Protein AF-A0A8C8UNW7-F1 (afdb_monomer_lite)

Organism: Peromyscus maniculatus bairdii (NCBI:txid230844)

Secondary structure (DSSP, 8-state):
-----SEEEE---HHHHHHHHHHHHTT--EEEE-SSSSTTGGGPEE-SHHHHHHHTT-SSPPPGGG--GGG-EEEEEETTEEEEE-S-GGG-TTTGGGSTT--S---------

Sequence (113 aa):
MNEEYYVIVLGTGLTECIRSGIMSVNGKKVLHMDQNPYYGGESASITPLEDLYKRFKLPGQPPASMGRGRDWNFLVLTPYIPFCFLPSLPRIKGLLPGIKGVSHHAWLFPMWP

Foldseek 3Di:
DPPDFPEEQEAQAPVSVVVQVVCVVVVGGYHYDYPDPFHRVQFGWDDQPQVVCVVQVFPDGDDCLQPGSRQWTWTRPDLQATAIAHPDPDRCPPPPVGRPRHDPPNDYDHPPD

Radius of gyration: 17.53 Å; chains: 1; bounding box: 38×39×46 Å

InterPro domains:
  IPR018203 GDP dissociation inhibitor [PF00996] (1-75)
  IPR018203 GDP dissociation inhibitor [PR00891] (6-24)
  IPR018203 GDP dissociation inhibitor [PR00891] (24-41)
  IPR018203 GDP dissociation inhibitor [PTHR11787] (2-83)
  IPR036188 FAD/NAD(P)-binding domain superfamily [G3DSA:3.50.50.60] (1-58)
  IPR036188 FAD/NAD(P)-binding domain superfamily [SSF51905] (1-90)

pLDDT: mean 70.39, std 19.21, range [24.55, 94.0]

Structure (mmCIF, N/CA/C/O backbone):
data_AF-A0A8C8UNW7-F1
#
_entry.id   AF-A0A8C8UNW7-F1
#
loop_
_atom_site.group_PDB
_atom_site.id
_atom_site.type_symbol
_atom_site.label_atom_id
_atom_site.label_alt_id
_atom_site.label_comp_id
_atom_site.label_asym_id
_atom_site.label_entity_id
_atom_site.label_seq_id
_atom_site.pdbx_PDB_ins_code
_atom_site.Cartn_x
_atom_site.Cartn_y
_atom_site.Cartn_z
_atom_site.occupancy
_atom_site.B_iso_or_equiv
_atom_site.auth_seq_id
_atom_site.auth_comp_id
_atom_site.auth_asym_id
_atom_site.auth_atom_id
_atom_site.pdbx_PDB_model_num
ATOM 1 N N . MET A 1 1 ? -7.831 20.245 12.003 1.00 58.25 1 MET A N 1
ATOM 2 C CA . MET A 1 1 ? -8.095 18.797 12.166 1.00 58.25 1 MET A CA 1
ATOM 3 C C . MET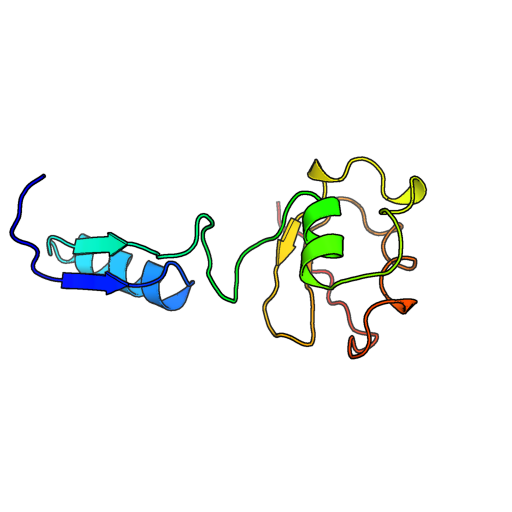 A 1 1 ? -8.650 18.601 13.559 1.00 58.25 1 MET A C 1
ATOM 5 O O . MET A 1 1 ? -8.156 19.258 14.459 1.00 58.25 1 MET A O 1
ATOM 9 N N . ASN A 1 2 ? -9.667 17.759 13.746 1.00 65.31 2 ASN A N 1
ATOM 10 C CA . ASN A 1 2 ? -10.081 17.408 15.104 1.00 65.31 2 ASN A CA 1
ATOM 11 C C . ASN A 1 2 ? -8.977 16.550 15.743 1.00 65.31 2 ASN A C 1
AT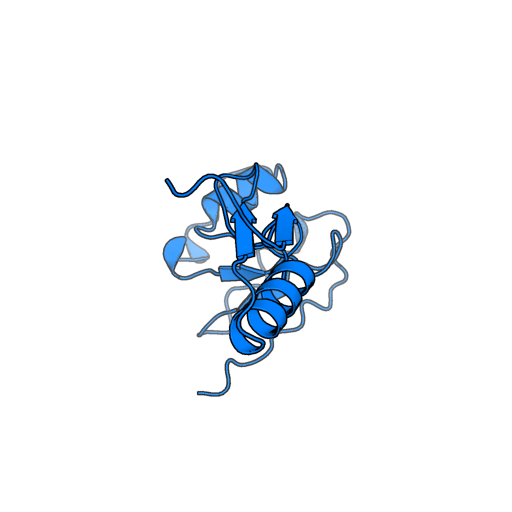OM 13 O O . ASN A 1 2 ? -8.507 15.624 15.090 1.00 65.31 2 ASN A O 1
ATOM 17 N N . GLU A 1 3 ? -8.573 16.859 16.972 1.00 75.62 3 GLU A N 1
ATOM 18 C CA . GLU A 1 3 ? -7.380 16.269 17.606 1.00 75.62 3 GLU A CA 1
ATOM 19 C C . GLU A 1 3 ? -7.664 14.943 18.330 1.00 75.62 3 GLU A C 1
ATOM 21 O O . GLU A 1 3 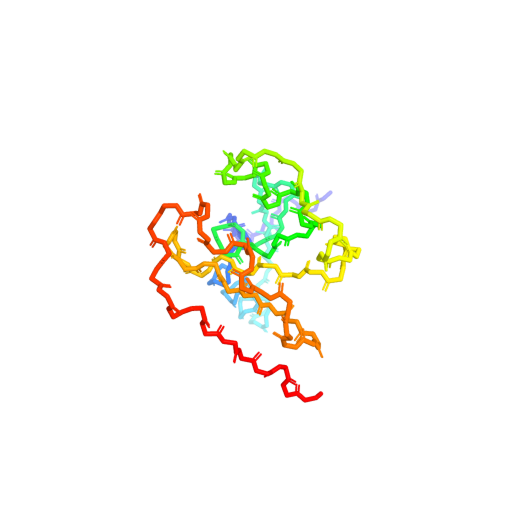? -6.757 14.148 18.551 1.00 75.62 3 GLU A O 1
ATOM 26 N N . GLU A 1 4 ? -8.932 14.646 18.619 1.00 82.50 4 GLU A N 1
ATOM 27 C CA . GLU A 1 4 ? -9.330 13.405 19.287 1.00 82.50 4 GLU A CA 1
ATOM 28 C C . GLU A 1 4 ? -9.855 12.356 18.301 1.00 82.50 4 GLU A C 1
ATOM 30 O O . GLU A 1 4 ? -10.834 12.588 17.576 1.00 82.50 4 GLU A O 1
ATOM 35 N N . TYR A 1 5 ? -9.234 11.178 18.321 1.00 85.38 5 TYR A N 1
ATOM 36 C CA . TYR A 1 5 ? -9.652 9.980 17.596 1.00 85.38 5 TYR A CA 1
ATOM 37 C C . TYR A 1 5 ? -9.739 8.806 18.566 1.00 85.38 5 TYR A C 1
ATOM 39 O O . TYR A 1 5 ? -8.936 8.691 19.487 1.00 85.38 5 TYR A O 1
ATOM 47 N N . TYR A 1 6 ? -10.698 7.910 18.340 1.00 87.19 6 TYR A N 1
ATOM 48 C CA . TYR A 1 6 ? -10.845 6.706 19.161 1.00 87.19 6 TYR A CA 1
ATOM 49 C C . TYR A 1 6 ? -9.891 5.594 18.728 1.00 87.19 6 TYR A C 1
ATOM 51 O O . TYR A 1 6 ? -9.553 4.727 19.528 1.00 87.19 6 TYR A O 1
ATOM 59 N N . VAL A 1 7 ? -9.490 5.596 17.457 1.00 89.88 7 VAL A N 1
ATOM 60 C CA . VAL A 1 7 ? -8.573 4.611 16.885 1.00 89.88 7 VAL A CA 1
ATOM 61 C C . VAL A 1 7 ? -7.637 5.320 15.920 1.00 89.88 7 VAL A C 1
ATOM 63 O O . VAL A 1 7 ? -8.086 6.109 15.090 1.00 89.88 7 VAL A O 1
ATOM 66 N N . ILE A 1 8 ? -6.350 4.996 16.004 1.00 91.62 8 ILE A N 1
ATOM 67 C CA . ILE A 1 8 ? -5.342 5.400 15.027 1.00 91.62 8 ILE A CA 1
ATOM 68 C C . ILE A 1 8 ? -4.836 4.130 14.342 1.00 91.62 8 ILE A C 1
ATOM 70 O O . ILE A 1 8 ? -4.371 3.205 15.005 1.00 91.62 8 ILE A O 1
ATOM 74 N N . VAL A 1 9 ? -4.963 4.078 13.020 1.00 91.31 9 VAL A N 1
ATOM 75 C CA . VAL A 1 9 ? -4.485 2.987 12.171 1.00 91.31 9 VAL A CA 1
ATOM 76 C C . VAL A 1 9 ? -3.278 3.494 11.394 1.00 91.31 9 VAL A C 1
ATOM 78 O O . VAL A 1 9 ? -3.371 4.494 10.680 1.00 91.31 9 VAL A O 1
ATOM 81 N N . LEU A 1 10 ? -2.153 2.798 11.546 1.00 90.31 10 LEU A N 1
ATOM 82 C CA . LEU A 1 10 ? -0.897 3.097 10.868 1.00 90.31 10 LEU A CA 1
ATOM 83 C C . LEU A 1 10 ? -0.647 2.047 9.786 1.00 90.31 10 LEU A C 1
ATOM 85 O O . LEU A 1 10 ? -0.574 0.858 10.087 1.00 90.31 10 LEU A O 1
ATOM 89 N N . GLY A 1 11 ? -0.504 2.499 8.546 1.00 87.75 11 GLY A N 1
ATOM 90 C CA . GLY A 1 11 ? -0.336 1.653 7.371 1.00 87.75 11 GLY A CA 1
ATOM 91 C C . GLY A 1 11 ? -1.645 1.426 6.621 1.00 87.75 11 GLY A C 1
ATOM 92 O O . GLY A 1 11 ? -2.717 1.292 7.205 1.00 87.75 11 GLY A O 1
ATOM 93 N N . THR A 1 12 ? -1.562 1.379 5.298 1.00 87.44 12 THR A N 1
ATOM 94 C CA . THR A 1 12 ? -2.693 1.198 4.374 1.00 87.44 12 THR A CA 1
ATOM 95 C C . THR A 1 12 ? -2.694 -0.179 3.720 1.00 87.44 12 THR A C 1
ATOM 97 O O . THR A 1 12 ? -3.188 -0.342 2.604 1.00 87.44 12 THR A O 1
ATOM 100 N N . GLY A 1 13 ? -2.142 -1.184 4.401 1.00 85.81 13 GLY A N 1
ATOM 101 C CA . GLY A 1 13 ? -2.262 -2.570 3.972 1.00 85.81 13 GLY A CA 1
ATOM 102 C C . GLY A 1 13 ? -3.720 -3.038 3.963 1.00 85.81 13 GLY A C 1
ATOM 103 O O . GLY A 1 13 ? -4.624 -2.394 4.507 1.00 85.81 13 GLY A O 1
ATOM 104 N N . LEU A 1 14 ? -3.962 -4.175 3.309 1.00 84.56 14 LEU A N 1
ATOM 105 C CA . LEU A 1 14 ? -5.312 -4.716 3.144 1.00 84.56 14 LEU A CA 1
ATOM 106 C C . LEU A 1 14 ? -5.983 -4.974 4.505 1.00 84.56 14 LEU A C 1
ATOM 108 O O . LEU A 1 14 ? -7.139 -4.609 4.713 1.00 84.56 14 LEU A O 1
ATOM 112 N N . THR A 1 15 ? -5.243 -5.546 5.455 1.00 86.31 15 THR A N 1
ATOM 113 C CA . THR A 1 15 ? -5.738 -5.861 6.803 1.00 86.31 15 THR A CA 1
ATOM 114 C C . THR A 1 15 ? -6.074 -4.601 7.597 1.00 86.31 15 THR A C 1
ATOM 116 O O . THR A 1 15 ? -7.128 -4.528 8.235 1.00 86.31 15 THR A O 1
ATOM 119 N N . GLU A 1 16 ? -5.197 -3.599 7.558 1.00 89.25 16 GLU A N 1
ATOM 120 C CA . GLU A 1 16 ? -5.371 -2.312 8.229 1.00 89.25 16 GLU A CA 1
ATOM 121 C C . GLU A 1 16 ? -6.581 -1.570 7.666 1.00 89.25 16 GLU A C 1
ATOM 123 O O . GLU A 1 16 ? -7.398 -1.050 8.426 1.00 89.25 16 GLU A O 1
ATOM 128 N N . CYS A 1 17 ? -6.739 -1.582 6.341 1.00 88.81 17 CYS A N 1
ATOM 129 C CA . CYS A 1 17 ? -7.868 -0.962 5.660 1.00 88.81 17 CYS A CA 1
ATOM 130 C C . CYS A 1 17 ? -9.198 -1.631 6.029 1.00 88.81 17 CYS A C 1
ATOM 132 O O . CYS A 1 17 ? -10.156 -0.937 6.373 1.00 88.81 17 CYS A O 1
ATOM 134 N N . ILE A 1 18 ? -9.247 -2.967 6.074 1.00 90.06 18 ILE A N 1
ATOM 135 C CA . ILE A 1 18 ? -10.449 -3.701 6.499 1.00 90.06 18 ILE A CA 1
ATOM 136 C C . ILE A 1 18 ? -10.792 -3.390 7.964 1.00 90.06 18 ILE A C 1
ATOM 138 O O . ILE A 1 18 ? -11.948 -3.107 8.282 1.00 90.06 18 ILE A O 1
ATOM 142 N N . ARG A 1 19 ? -9.801 -3.389 8.865 1.00 90.56 19 ARG A N 1
ATOM 143 C CA . ARG A 1 19 ? -10.016 -3.045 10.284 1.00 90.56 19 ARG A CA 1
ATOM 144 C C . ARG A 1 19 ? -10.501 -1.606 10.458 1.00 90.56 19 ARG A C 1
ATOM 146 O O . ARG A 1 19 ? -11.449 -1.379 11.208 1.00 90.56 19 ARG A O 1
ATOM 153 N N . SER A 1 20 ? -9.886 -0.665 9.742 1.00 92.50 20 SER A N 1
ATOM 154 C CA . SER A 1 20 ? -10.280 0.748 9.706 1.00 92.50 20 SER A CA 1
ATOM 155 C C . SER A 1 20 ? -11.738 0.903 9.255 1.00 92.50 20 SER A C 1
ATOM 157 O O . SER A 1 20 ? -12.531 1.565 9.930 1.00 92.50 20 SER A O 1
ATOM 159 N N . GLY A 1 21 ? -12.132 0.191 8.192 1.00 91.94 21 GLY A N 1
ATOM 160 C CA . GLY A 1 21 ? -13.503 0.168 7.683 1.00 91.94 21 GLY A CA 1
ATOM 161 C C . GLY A 1 21 ? -14.517 -0.358 8.702 1.00 91.94 21 GLY A C 1
ATOM 162 O O . GLY A 1 21 ? -15.513 0.309 8.970 1.00 91.94 21 GLY A O 1
ATOM 163 N N . ILE A 1 22 ? -14.248 -1.505 9.337 1.00 94.00 22 ILE A N 1
ATOM 164 C CA . ILE A 1 22 ? -15.149 -2.088 10.351 1.00 94.00 22 ILE A CA 1
ATOM 165 C C . ILE A 1 22 ? -15.322 -1.142 11.548 1.00 94.00 22 ILE A C 1
ATOM 167 O O . ILE A 1 22 ? -16.431 -0.953 12.049 1.00 94.00 22 ILE A O 1
ATOM 171 N N . MET A 1 23 ? -14.241 -0.512 12.010 1.00 91.69 23 MET A N 1
ATOM 172 C CA . MET A 1 23 ? -14.302 0.431 13.130 1.00 91.69 23 MET A CA 1
ATOM 173 C C . MET A 1 23 ? -15.071 1.707 12.768 1.00 91.69 23 MET A C 1
ATOM 175 O O . MET A 1 23 ? -15.818 2.219 13.605 1.00 91.69 23 MET A O 1
ATOM 179 N N . SER A 1 24 ? -14.950 2.174 11.523 1.00 91.38 24 SER A N 1
ATOM 180 C CA . SER A 1 24 ? -15.735 3.297 11.007 1.00 91.38 24 SER A CA 1
ATOM 181 C C . SER A 1 24 ? -17.229 2.963 10.923 1.00 91.38 24 SER A C 1
ATOM 183 O O . SER A 1 24 ? -18.049 3.759 11.378 1.00 91.38 24 SER A O 1
ATOM 185 N N . VAL A 1 25 ? -17.586 1.761 10.448 1.00 93.06 25 VAL A N 1
ATOM 186 C CA . VAL A 1 25 ? -18.980 1.271 10.421 1.00 93.06 25 VAL A CA 1
ATOM 187 C C . VAL A 1 25 ? -19.570 1.179 11.832 1.00 93.06 25 VAL A C 1
ATOM 189 O O . VAL A 1 25 ? -20.731 1.520 12.039 1.00 93.06 25 VAL A O 1
ATOM 192 N N . ASN A 1 26 ? -18.759 0.820 12.828 1.00 92.69 26 ASN A N 1
ATOM 193 C CA . ASN A 1 26 ? -19.162 0.794 14.238 1.00 92.69 26 ASN A CA 1
ATOM 194 C C . ASN A 1 26 ? -19.239 2.191 14.896 1.00 92.69 26 ASN A C 1
ATOM 196 O O . ASN A 1 26 ? -19.318 2.292 16.122 1.00 92.69 26 ASN A O 1
ATOM 200 N N . GLY A 1 27 ? -19.175 3.276 14.115 1.00 90.38 27 GLY A N 1
ATOM 201 C CA . GLY A 1 27 ? -19.312 4.652 14.599 1.00 90.38 27 GLY A CA 1
ATOM 202 C C . GLY A 1 27 ? -18.089 5.186 15.348 1.00 90.38 27 GLY A C 1
ATOM 203 O O . GLY A 1 27 ? -18.181 6.210 16.027 1.00 90.38 27 GLY A O 1
ATOM 204 N N . LYS A 1 28 ? -16.932 4.514 15.261 1.00 90.44 28 LYS A N 1
ATOM 205 C CA . LYS A 1 28 ? -15.685 5.027 15.839 1.00 90.44 28 LYS A CA 1
ATOM 206 C C . LYS A 1 28 ? -15.059 6.040 14.892 1.00 90.44 28 LYS A C 1
ATOM 208 O O . LYS A 1 28 ? -14.996 5.847 13.681 1.00 90.44 28 LYS A O 1
ATOM 213 N N . LYS A 1 29 ? -14.530 7.114 15.469 1.00 90.69 29 LYS A N 1
ATOM 214 C CA . LYS A 1 29 ? -13.732 8.097 14.740 1.00 90.69 29 LYS A CA 1
ATOM 215 C C . LYS A 1 29 ? -12.311 7.561 14.577 1.00 90.69 29 LYS A C 1
ATOM 217 O O . LYS A 1 29 ? -11.565 7.501 15.557 1.00 90.69 29 LYS A O 1
ATOM 222 N N . VAL A 1 30 ? -11.979 7.142 13.359 1.00 91.25 30 VAL A N 1
ATOM 223 C CA . VAL A 1 30 ? -10.704 6.503 13.011 1.00 91.25 30 VAL A CA 1
ATOM 224 C C . VAL A 1 30 ? -9.810 7.493 12.267 1.00 91.25 30 VAL A C 1
ATOM 226 O O . VAL A 1 30 ? -10.256 8.138 11.321 1.00 91.25 30 VAL A O 1
ATOM 229 N N . LEU A 1 31 ? -8.551 7.603 12.686 1.00 91.31 31 LEU A N 1
ATOM 230 C CA . LEU A 1 31 ? -7.490 8.265 11.930 1.00 91.31 31 LEU A CA 1
ATOM 231 C C . LEU A 1 31 ? -6.674 7.195 11.215 1.00 91.31 31 LEU A C 1
ATOM 233 O O . LEU A 1 31 ? -6.019 6.389 11.868 1.00 91.31 31 LEU A O 1
ATOM 237 N N . HIS A 1 32 ? -6.713 7.177 9.887 1.00 91.31 32 HIS A N 1
ATOM 238 C CA . HIS A 1 32 ? -5.963 6.218 9.081 1.00 91.31 32 HIS A CA 1
ATOM 239 C C . HIS A 1 32 ? -4.840 6.948 8.346 1.00 91.31 32 HIS A C 1
ATOM 241 O O . HIS A 1 32 ? -5.107 7.823 7.525 1.00 91.31 32 HIS A O 1
ATOM 247 N N . MET A 1 33 ? -3.590 6.629 8.680 1.00 90.12 33 MET A N 1
ATOM 248 C CA . MET A 1 33 ? -2.399 7.281 8.130 1.00 90.12 33 MET A CA 1
ATOM 249 C C . MET A 1 33 ? -1.375 6.248 7.674 1.00 90.12 33 MET A C 1
ATOM 251 O O . MET A 1 33 ? -1.298 5.155 8.224 1.00 90.12 33 MET A O 1
ATOM 255 N N . ASP A 1 34 ? -0.553 6.611 6.696 1.00 90.25 34 ASP A N 1
ATOM 256 C CA . ASP A 1 34 ? 0.584 5.817 6.233 1.00 90.25 34 ASP A CA 1
ATOM 257 C C . ASP A 1 34 ? 1.818 6.716 6.135 1.00 90.25 34 ASP A C 1
ATOM 259 O O . ASP A 1 34 ? 1.702 7.916 5.884 1.00 90.25 34 ASP A O 1
ATOM 263 N N . GLN A 1 35 ? 2.997 6.134 6.336 1.00 88.75 35 GLN A N 1
ATOM 264 C CA . GLN A 1 35 ? 4.266 6.807 6.068 1.00 88.75 35 GLN A CA 1
ATOM 265 C C . GLN A 1 35 ? 4.590 6.789 4.567 1.00 88.75 35 GLN A C 1
ATOM 267 O O . GLN A 1 35 ? 5.312 7.652 4.067 1.00 88.75 35 GLN A O 1
ATOM 272 N N . ASN A 1 36 ? 4.085 5.788 3.845 1.00 83.88 36 ASN A N 1
ATOM 273 C CA . ASN A 1 36 ? 4.339 5.628 2.427 1.00 83.88 36 ASN A CA 1
ATOM 274 C C . ASN A 1 36 ? 3.476 6.598 1.607 1.00 83.88 36 ASN A C 1
ATOM 276 O O . ASN A 1 36 ? 2.297 6.778 1.907 1.00 83.88 36 ASN A O 1
ATOM 280 N N . PRO A 1 37 ? 4.011 7.165 0.511 1.00 83.31 37 PRO A N 1
ATOM 281 C CA . PRO A 1 37 ? 3.236 8.013 -0.395 1.00 83.31 37 PRO A CA 1
ATOM 282 C C . PRO A 1 37 ? 2.261 7.214 -1.285 1.00 83.31 37 PRO A C 1
ATOM 284 O O . PRO A 1 37 ? 1.668 7.779 -2.200 1.00 83.31 37 PRO A O 1
ATOM 287 N N . TYR A 1 38 ? 2.120 5.904 -1.063 1.00 81.62 38 TYR A N 1
ATOM 288 C CA . TYR A 1 38 ? 1.293 4.993 -1.851 1.00 81.62 38 TYR A CA 1
ATOM 289 C C . TYR A 1 38 ? 0.465 4.079 -0.943 1.00 81.62 38 TYR A C 1
ATOM 291 O O . TYR A 1 38 ? 0.898 3.711 0.149 1.00 81.62 38 TYR A O 1
ATOM 299 N N . TYR A 1 39 ? -0.715 3.687 -1.425 1.00 80.62 39 TYR A N 1
ATOM 300 C CA . TYR A 1 39 ? -1.616 2.780 -0.718 1.00 80.62 39 TYR A CA 1
ATOM 301 C C . TYR A 1 39 ? -1.188 1.313 -0.848 1.00 80.62 39 TYR A C 1
ATOM 303 O O . TYR A 1 39 ? -0.600 0.911 -1.853 1.00 80.62 39 TYR A O 1
ATOM 311 N N . GLY A 1 40 ? -1.542 0.495 0.143 1.00 78.69 40 GLY A N 1
ATOM 312 C CA . GLY A 1 40 ? -1.401 -0.963 0.100 1.00 78.69 40 GLY A CA 1
ATOM 313 C C . GLY A 1 40 ? -0.143 -1.507 0.773 1.00 78.69 40 GLY A C 1
ATOM 314 O O . GLY A 1 40 ? -0.050 -2.719 0.957 1.00 78.69 40 GLY A O 1
ATOM 315 N N . GLY A 1 41 ? 0.805 -0.651 1.172 1.00 80.56 41 GLY A N 1
ATOM 316 C CA . GLY A 1 41 ? 2.028 -1.058 1.870 1.00 80.56 41 GLY A CA 1
ATOM 317 C C . GLY A 1 41 ? 2.777 -2.188 1.150 1.00 80.56 41 GLY A C 1
ATOM 318 O O . GLY A 1 41 ? 3.158 -2.069 -0.019 1.00 80.56 41 GLY A O 1
ATOM 319 N N . GLU A 1 42 ? 2.968 -3.318 1.832 1.00 72.19 42 GLU A N 1
ATOM 320 C CA . GLU A 1 42 ? 3.597 -4.509 1.242 1.00 72.19 42 GLU A CA 1
ATOM 321 C C . GLU A 1 42 ? 2.777 -5.109 0.091 1.00 72.19 42 GLU A C 1
ATOM 323 O O . GLU A 1 42 ? 3.357 -5.598 -0.875 1.00 72.19 42 GLU A O 1
ATOM 328 N N . SER A 1 43 ? 1.449 -4.988 0.155 1.00 70.00 43 SER A N 1
ATOM 329 C CA . SER A 1 43 ? 0.487 -5.434 -0.860 1.00 70.00 43 SER A CA 1
ATOM 330 C C . SER A 1 43 ? 0.121 -4.352 -1.882 1.00 70.00 43 SER A C 1
ATOM 332 O O . SER A 1 43 ? -0.912 -4.448 -2.541 1.00 70.00 43 SER A O 1
ATOM 334 N N . ALA A 1 44 ? 0.928 -3.297 -2.012 1.00 76.69 44 ALA A N 1
ATOM 335 C CA . ALA A 1 44 ? 0.657 -2.218 -2.953 1.00 76.69 44 ALA A CA 1
ATOM 336 C C . ALA A 1 44 ? 0.670 -2.708 -4.408 1.00 76.69 44 ALA A C 1
ATOM 338 O O . ALA A 1 44 ? 1.589 -3.415 -4.839 1.00 76.69 44 ALA A O 1
ATOM 339 N N . SER A 1 45 ? -0.326 -2.275 -5.182 1.00 79.06 45 SER A N 1
ATOM 340 C CA . SER A 1 45 ? -0.310 -2.392 -6.636 1.00 79.06 45 SER A CA 1
ATOM 341 C C . SER A 1 45 ? 0.657 -1.366 -7.228 1.00 79.06 45 SER A C 1
ATOM 343 O O . SER A 1 45 ? 0.564 -0.177 -6.927 1.00 79.06 45 SER A O 1
ATOM 345 N N . ILE A 1 46 ? 1.578 -1.814 -8.075 1.00 80.62 46 ILE A N 1
ATOM 346 C CA . ILE A 1 46 ? 2.586 -0.975 -8.716 1.00 80.62 46 ILE A CA 1
ATOM 347 C C . ILE A 1 46 ? 2.159 -0.692 -10.152 1.00 80.62 46 ILE A C 1
ATOM 349 O O . ILE A 1 46 ? 1.995 -1.615 -10.956 1.00 80.62 46 ILE A O 1
ATOM 353 N N . THR A 1 47 ? 2.057 0.597 -10.451 1.00 81.44 47 THR A N 1
ATOM 354 C CA . THR A 1 47 ? 1.800 1.169 -11.771 1.00 81.44 47 THR A CA 1
ATOM 355 C C . THR A 1 47 ? 2.481 2.534 -11.814 1.00 81.44 47 THR A C 1
ATOM 357 O O . THR A 1 47 ? 2.359 3.280 -10.843 1.00 81.44 47 THR A O 1
ATOM 360 N N . PRO A 1 48 ? 3.140 2.911 -12.919 1.00 84.81 48 PRO A N 1
ATOM 361 C CA . PRO A 1 48 ? 3.285 2.171 -14.170 1.00 84.81 48 PRO A CA 1
ATOM 362 C C . PRO A 1 48 ? 4.423 1.133 -14.131 1.00 84.81 48 PRO A C 1
ATOM 364 O O . PRO A 1 48 ? 5.160 1.017 -13.152 1.00 84.81 48 PRO A O 1
ATOM 367 N N . LEU A 1 49 ? 4.556 0.350 -15.203 1.00 81.19 49 LEU A N 1
ATOM 368 C CA . LEU A 1 49 ? 5.566 -0.708 -15.354 1.00 81.19 49 LEU A CA 1
ATOM 369 C C . LEU A 1 49 ? 7.006 -0.234 -15.055 1.00 81.19 49 LEU A C 1
ATOM 371 O O . LEU A 1 49 ? 7.819 -1.004 -14.551 1.00 81.19 49 LEU A O 1
ATOM 375 N N . GLU A 1 50 ? 7.331 1.032 -15.303 1.00 83.19 50 GLU A N 1
ATOM 376 C CA . GLU A 1 50 ? 8.637 1.618 -14.989 1.00 83.19 50 GLU A CA 1
ATOM 377 C C . GLU A 1 50 ? 8.935 1.607 -13.480 1.00 83.19 50 GLU A C 1
ATOM 379 O O . GLU A 1 50 ? 10.078 1.385 -13.073 1.00 83.19 50 GLU A O 1
ATOM 384 N N . ASP A 1 51 ? 7.919 1.798 -12.638 1.00 83.62 51 ASP A N 1
ATOM 385 C CA . ASP A 1 51 ? 8.076 1.784 -11.183 1.00 83.62 51 ASP A CA 1
ATOM 386 C C . ASP A 1 51 ? 8.253 0.362 -10.640 1.00 83.62 51 ASP A C 1
ATOM 388 O O . ASP A 1 51 ? 8.952 0.165 -9.642 1.00 83.62 51 ASP A O 1
ATOM 392 N N . LEU A 1 52 ? 7.739 -0.649 -11.350 1.00 80.12 52 LEU A N 1
ATOM 393 C CA . LEU A 1 52 ? 8.045 -2.054 -11.071 1.00 80.12 52 LEU A CA 1
ATOM 394 C C . LEU A 1 52 ? 9.539 -2.334 -11.273 1.00 80.12 52 LEU A C 1
ATOM 396 O O . LEU A 1 52 ? 10.190 -2.900 -10.393 1.00 80.12 52 LEU A O 1
ATOM 400 N N . TYR A 1 53 ? 10.095 -1.902 -12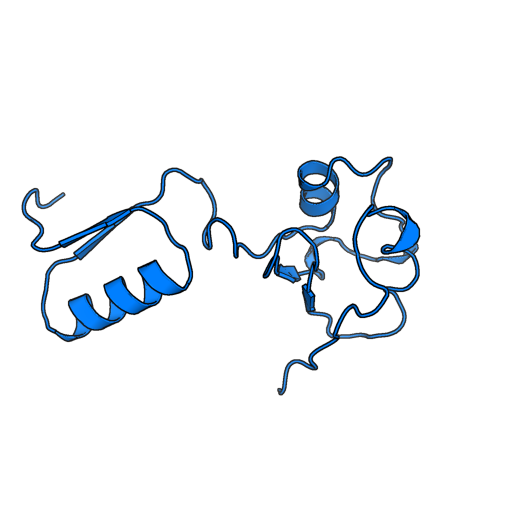.408 1.00 79.25 53 TYR A N 1
ATOM 401 C CA . TYR A 1 53 ? 11.515 -2.086 -12.721 1.00 79.25 53 TYR A CA 1
ATOM 402 C C . TYR A 1 53 ? 12.415 -1.409 -11.684 1.00 79.25 53 TYR A C 1
ATOM 404 O O . TYR A 1 53 ? 13.382 -2.020 -11.222 1.00 79.25 53 TYR A O 1
ATOM 412 N N . LYS A 1 54 ? 12.063 -0.190 -11.249 1.00 83.31 54 LYS A N 1
ATOM 413 C CA . LYS A 1 54 ? 12.770 0.510 -10.164 1.00 83.31 54 LYS A CA 1
ATOM 414 C C . LYS A 1 54 ? 12.684 -0.249 -8.840 1.00 83.31 54 LYS A C 1
ATOM 416 O O . LYS A 1 54 ? 13.706 -0.420 -8.177 1.00 83.31 54 LYS A O 1
ATOM 421 N N . ARG A 1 55 ? 11.493 -0.729 -8.459 1.00 79.25 55 ARG A N 1
ATOM 422 C CA . ARG A 1 55 ? 11.268 -1.422 -7.178 1.00 79.25 55 ARG A CA 1
ATOM 423 C C . ARG A 1 55 ? 12.022 -2.749 -7.089 1.00 79.25 55 ARG A C 1
ATOM 425 O O . ARG A 1 55 ? 12.604 -3.036 -6.047 1.00 79.25 55 ARG A O 1
ATOM 432 N N . PHE A 1 56 ? 12.074 -3.516 -8.178 1.00 78.56 56 PHE A N 1
ATOM 433 C CA . PHE A 1 56 ? 12.796 -4.794 -8.240 1.00 78.56 56 PHE A CA 1
ATOM 434 C C . PHE A 1 56 ? 14.251 -4.672 -8.722 1.00 78.56 56 PHE A C 1
ATOM 436 O O . PHE A 1 56 ? 14.934 -5.687 -8.847 1.00 78.56 56 PHE A O 1
ATOM 443 N N . LYS A 1 57 ? 14.743 -3.447 -8.969 1.00 80.69 57 LYS A N 1
ATOM 444 C CA . LYS A 1 57 ? 16.097 -3.167 -9.487 1.00 80.69 57 LYS A CA 1
ATOM 445 C C . LYS A 1 57 ? 16.430 -4.003 -10.730 1.00 80.69 57 LYS A C 1
ATOM 447 O O . LYS A 1 57 ? 17.536 -4.529 -10.861 1.00 80.69 57 LYS A O 1
ATOM 452 N N . LEU A 1 58 ? 15.452 -4.159 -11.619 1.00 79.25 58 LEU A N 1
ATOM 453 C CA . LEU A 1 58 ? 15.619 -4.954 -12.829 1.00 79.25 58 LEU A CA 1
ATOM 454 C C . LEU A 1 58 ? 16.526 -4.224 -13.825 1.00 79.25 58 LEU A C 1
ATOM 456 O O . LEU A 1 58 ? 16.418 -3.004 -13.969 1.00 79.25 58 LEU A O 1
ATOM 460 N N . PRO A 1 59 ? 17.420 -4.945 -14.523 1.00 75.94 59 PRO A N 1
ATOM 461 C CA . PRO A 1 59 ? 18.268 -4.334 -15.530 1.00 75.94 59 PRO A CA 1
ATOM 462 C C . PRO A 1 59 ? 17.435 -3.923 -16.753 1.00 75.94 59 PRO A C 1
ATOM 464 O O . PRO A 1 59 ? 16.737 -4.743 -17.348 1.00 75.94 59 PRO A O 1
ATOM 467 N N . GLY A 1 60 ? 17.558 -2.656 -17.151 1.00 79.25 60 GLY A N 1
ATOM 468 C CA . GLY A 1 60 ? 16.970 -2.112 -18.377 1.00 79.25 60 GLY A CA 1
ATOM 469 C C . GLY A 1 60 ? 15.651 -1.359 -18.186 1.00 79.25 60 GLY A C 1
ATOM 470 O O . GLY A 1 60 ? 15.142 -1.202 -17.080 1.00 79.25 60 GLY A O 1
ATOM 471 N N . GLN A 1 61 ? 15.123 -0.852 -19.299 1.00 76.00 61 GLN A N 1
ATOM 472 C CA . GLN A 1 61 ? 13.774 -0.292 -19.381 1.00 76.00 61 GLN A CA 1
ATOM 473 C C . GLN A 1 61 ? 12.781 -1.384 -19.790 1.00 76.00 61 GLN A C 1
ATOM 475 O O . GLN A 1 61 ? 13.184 -2.364 -20.430 1.00 76.00 61 GLN A O 1
ATOM 480 N N . PRO A 1 62 ? 11.489 -1.235 -19.452 1.00 77.25 62 PRO A N 1
ATOM 481 C CA . PRO A 1 62 ? 10.478 -2.158 -19.933 1.00 77.25 62 PRO A CA 1
ATOM 482 C C . PRO A 1 62 ? 10.497 -2.255 -21.466 1.00 77.25 62 PRO A C 1
ATOM 484 O O . PRO A 1 62 ? 10.567 -1.228 -22.147 1.00 77.25 62 PRO A O 1
ATOM 487 N N . PRO A 1 63 ? 10.459 -3.472 -22.037 1.00 78.62 63 PRO A N 1
ATOM 488 C CA . PRO A 1 63 ? 10.545 -3.650 -23.477 1.00 78.62 63 PRO A CA 1
ATOM 489 C C . PRO A 1 63 ? 9.323 -3.036 -24.166 1.00 78.62 63 PRO A C 1
ATOM 491 O O . PRO A 1 63 ? 8.192 -3.199 -23.708 1.00 78.62 63 PRO A O 1
ATOM 494 N N . ALA A 1 64 ? 9.530 -2.401 -25.325 1.00 76.00 64 ALA A N 1
ATOM 495 C CA . ALA A 1 64 ? 8.458 -1.775 -26.112 1.00 76.00 64 ALA A CA 1
ATOM 496 C C . ALA A 1 64 ? 7.336 -2.760 -26.499 1.00 76.00 64 ALA A C 1
ATOM 498 O O . ALA A 1 64 ? 6.191 -2.368 -26.730 1.00 76.00 64 ALA A O 1
ATOM 499 N N . SER A 1 65 ? 7.643 -4.061 -26.510 1.00 74.25 65 SER A N 1
ATOM 500 C CA . SER A 1 65 ? 6.664 -5.126 -26.711 1.00 74.25 65 SER A CA 1
ATOM 501 C C . SER A 1 65 ? 5.598 -5.187 -25.619 1.00 74.25 65 SER A C 1
ATOM 503 O O . SER A 1 65 ? 4.528 -5.709 -25.912 1.00 74.25 65 SER A O 1
ATOM 505 N N . MET A 1 66 ? 5.838 -4.668 -24.405 1.00 69.31 66 MET A N 1
ATOM 506 C CA . MET A 1 66 ? 4.869 -4.637 -23.297 1.00 69.31 66 MET A CA 1
ATOM 507 C C . MET A 1 66 ? 3.810 -3.536 -23.438 1.00 69.31 66 MET A C 1
ATOM 509 O O . MET A 1 66 ? 2.801 -3.579 -22.742 1.00 69.31 66 MET A O 1
ATOM 513 N N . GLY A 1 67 ? 3.949 -2.619 -24.396 1.00 77.75 67 GLY A N 1
ATOM 514 C CA . GLY A 1 67 ? 2.973 -1.549 -24.604 1.00 77.75 67 GLY A CA 1
ATOM 515 C C . GLY A 1 67 ? 3.104 -0.430 -23.568 1.00 77.75 67 GLY A C 1
ATOM 516 O O . GLY A 1 67 ? 4.198 -0.150 -23.085 1.00 77.75 67 GLY A O 1
ATOM 517 N N . ARG A 1 68 ? 2.001 0.262 -23.258 1.00 78.06 68 ARG A N 1
ATOM 518 C CA . ARG A 1 68 ? 2.025 1.424 -22.357 1.00 78.06 68 ARG A CA 1
ATOM 519 C C . ARG A 1 68 ? 2.123 0.955 -20.907 1.00 78.06 68 ARG A C 1
ATOM 521 O O . ARG A 1 68 ? 1.263 0.214 -20.450 1.00 78.06 68 ARG A O 1
ATOM 528 N N . GLY A 1 69 ? 3.101 1.454 -20.151 1.00 76.81 69 GLY A N 1
ATOM 529 C CA . GLY A 1 69 ? 3.315 1.057 -18.752 1.00 76.81 69 GLY A CA 1
ATOM 530 C C . GLY A 1 69 ? 2.122 1.297 -17.813 1.00 76.81 69 GLY A C 1
ATOM 531 O O . GLY A 1 69 ? 2.004 0.609 -16.806 1.00 76.81 69 GLY A O 1
ATOM 532 N N . ARG A 1 70 ? 1.214 2.223 -18.154 1.00 79.06 70 ARG A N 1
ATOM 533 C CA . ARG A 1 70 ? -0.019 2.509 -17.392 1.00 79.06 70 ARG A CA 1
ATOM 534 C C . ARG A 1 70 ? -1.098 1.433 -17.514 1.00 79.06 70 ARG A C 1
ATOM 536 O O . ARG A 1 70 ? -1.960 1.362 -16.649 1.00 79.06 70 ARG A O 1
ATOM 543 N N . ASP A 1 71 ? -1.042 0.606 -18.554 1.00 78.69 71 ASP A N 1
ATOM 544 C CA . ASP A 1 71 ? -2.017 -0.472 -18.761 1.00 78.69 71 ASP A CA 1
ATOM 545 C C . ASP A 1 71 ? -1.721 -1.681 -17.850 1.00 78.69 71 ASP A C 1
ATOM 547 O O . ASP A 1 71 ? -2.477 -2.651 -17.824 1.00 78.69 71 ASP A O 1
AT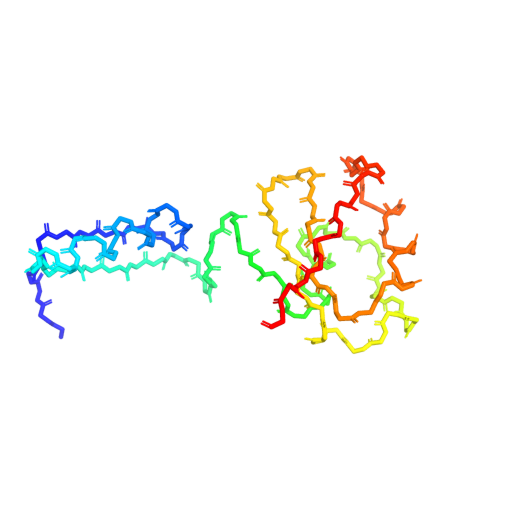OM 551 N N . TRP A 1 72 ? -0.616 -1.626 -17.099 1.00 75.62 72 TRP A N 1
ATOM 552 C CA . TRP A 1 72 ? -0.154 -2.689 -16.222 1.00 75.62 72 TRP A CA 1
ATOM 553 C C . TRP A 1 72 ? -0.367 -2.328 -14.757 1.00 75.62 72 TRP A C 1
ATOM 555 O O . TRP A 1 72 ? 0.120 -1.299 -14.288 1.00 75.62 72 TRP A O 1
ATOM 565 N N . ASN A 1 73 ? -1.027 -3.227 -14.027 1.00 77.00 73 ASN A N 1
ATOM 566 C CA . ASN A 1 73 ? -1.133 -3.181 -12.574 1.00 77.00 73 ASN A CA 1
ATOM 567 C C . ASN A 1 73 ? -0.510 -4.454 -11.997 1.00 77.00 73 ASN A C 1
ATOM 569 O O . ASN A 1 73 ? -0.998 -5.564 -12.237 1.00 77.00 73 ASN A O 1
ATOM 573 N N . PHE A 1 74 ? 0.582 -4.298 -11.247 1.00 75.56 74 PHE A N 1
ATOM 574 C CA . PHE A 1 74 ? 1.266 -5.416 -10.597 1.00 75.56 74 PHE A CA 1
ATOM 575 C C . PHE A 1 74 ? 0.955 -5.436 -9.112 1.00 75.56 74 PHE A C 1
ATOM 577 O O . PHE A 1 74 ? 1.390 -4.553 -8.383 1.00 75.56 74 PHE A O 1
ATOM 584 N N . LEU A 1 75 ? 0.244 -6.454 -8.650 1.00 73.88 75 LEU A N 1
ATOM 585 C CA . LEU A 1 75 ? -0.015 -6.658 -7.235 1.00 73.88 75 LEU A CA 1
ATOM 586 C C . LEU A 1 75 ? 1.093 -7.525 -6.627 1.00 73.88 75 LEU A C 1
ATOM 588 O O . LEU A 1 75 ? 1.332 -8.650 -7.064 1.00 73.88 75 LEU A O 1
ATOM 592 N N . VAL A 1 76 ? 1.762 -7.020 -5.593 1.00 66.12 76 VAL A N 1
ATOM 593 C CA . VAL A 1 76 ? 2.786 -7.777 -4.861 1.00 66.12 76 VAL A CA 1
ATOM 594 C C . VAL A 1 76 ? 2.125 -8.471 -3.668 1.00 66.12 76 VAL A C 1
ATOM 596 O O . VAL A 1 76 ? 2.022 -7.894 -2.598 1.00 66.12 76 VAL A O 1
ATOM 599 N N . LEU A 1 77 ? 1.631 -9.702 -3.835 1.00 61.12 77 LEU A N 1
ATOM 600 C CA . LEU A 1 77 ? 1.005 -10.457 -2.729 1.00 61.12 77 LEU A CA 1
ATOM 601 C C . LEU A 1 77 ? 2.028 -11.160 -1.825 1.00 61.12 77 LEU A C 1
ATOM 603 O O . LEU A 1 77 ? 1.729 -11.527 -0.693 1.00 61.12 77 LEU A O 1
ATOM 607 N N . THR A 1 78 ? 3.241 -11.393 -2.319 1.00 52.50 78 THR A N 1
ATOM 608 C CA . THR A 1 78 ? 4.339 -12.047 -1.593 1.00 52.50 78 THR A CA 1
ATOM 609 C C . THR A 1 78 ? 5.645 -11.601 -2.256 1.00 52.50 78 THR A C 1
ATOM 611 O O . THR A 1 78 ? 5.655 -11.485 -3.485 1.00 52.50 78 THR A O 1
ATOM 614 N N . PRO A 1 79 ? 6.761 -11.388 -1.527 1.00 54.44 79 PRO A N 1
ATOM 615 C CA . PRO A 1 79 ? 8.041 -10.962 -2.117 1.00 54.44 79 PRO A CA 1
ATOM 616 C C . PRO A 1 79 ? 8.547 -11.852 -3.269 1.00 54.44 79 PRO A C 1
ATOM 618 O O . PRO A 1 79 ? 9.410 -11.430 -4.033 1.00 54.44 79 PRO A O 1
ATOM 621 N N . TYR A 1 80 ? 7.994 -13.059 -3.418 1.00 45.12 80 TYR A N 1
ATOM 622 C CA . TYR A 1 80 ? 8.379 -14.050 -4.421 1.00 45.12 80 TYR A CA 1
ATOM 623 C C . TYR A 1 80 ? 7.408 -14.186 -5.609 1.00 45.12 80 TYR A C 1
ATOM 625 O O . TYR A 1 80 ? 7.758 -14.837 -6.590 1.00 45.12 80 TYR A O 1
ATOM 633 N N . ILE A 1 81 ? 6.196 -13.610 -5.558 1.00 52.56 81 ILE A N 1
ATOM 634 C CA . ILE A 1 81 ? 5.176 -13.794 -6.611 1.00 52.56 81 ILE A CA 1
ATOM 635 C C . ILE A 1 81 ? 4.517 -12.446 -6.948 1.00 52.56 81 ILE A C 1
ATOM 637 O O . ILE A 1 81 ? 3.557 -12.044 -6.283 1.00 52.56 81 ILE A O 1
ATOM 641 N N . PRO A 1 82 ? 5.005 -11.730 -7.979 1.00 55.56 82 PRO A N 1
ATOM 642 C CA . PRO A 1 82 ? 4.299 -10.584 -8.529 1.00 55.56 82 PRO A CA 1
ATOM 643 C C . PRO A 1 82 ? 3.094 -11.079 -9.333 1.00 55.56 82 PRO A C 1
ATOM 645 O O . PRO A 1 82 ? 3.231 -11.790 -10.330 1.00 55.56 82 PRO A O 1
ATOM 648 N N . PHE A 1 83 ? 1.902 -10.700 -8.892 1.00 54.34 83 PHE A N 1
ATOM 649 C CA . PHE A 1 83 ? 0.664 -10.961 -9.603 1.00 54.34 83 PHE A CA 1
ATOM 650 C C . PHE A 1 83 ? 0.434 -9.859 -10.635 1.00 54.34 83 PHE A C 1
ATOM 652 O O . PHE A 1 83 ? 0.554 -8.675 -10.322 1.00 54.34 83 PHE A O 1
ATOM 659 N N . CYS A 1 84 ? 0.111 -10.223 -11.872 1.00 55.91 84 CYS A N 1
ATOM 660 C CA . CYS A 1 84 ? -0.116 -9.258 -12.941 1.00 55.91 84 CYS A CA 1
ATOM 661 C C . CYS A 1 84 ? -1.584 -9.295 -13.362 1.00 55.91 84 CYS A C 1
ATOM 663 O O . CYS A 1 84 ? -2.062 -10.323 -13.841 1.00 55.91 84 CYS A O 1
ATOM 665 N N . PHE A 1 85 ? -2.287 -8.176 -13.193 1.00 52.50 85 PHE A N 1
ATOM 666 C CA . PHE A 1 85 ? -3.642 -8.015 -13.710 1.00 52.50 85 PHE A CA 1
ATOM 667 C C . PHE A 1 85 ? -3.566 -7.370 -15.096 1.00 52.50 85 PHE A C 1
ATOM 669 O O . PHE A 1 85 ? -3.112 -6.235 -15.241 1.00 52.50 85 PHE A O 1
ATOM 676 N N . LEU A 1 86 ? -3.982 -8.120 -16.119 1.00 50.66 86 LEU A N 1
ATOM 677 C CA . LEU A 1 86 ? -3.981 -7.710 -17.523 1.00 50.66 86 LEU A CA 1
ATOM 678 C C . LEU A 1 86 ? -5.351 -7.978 -18.161 1.00 50.66 86 LEU A C 1
ATOM 680 O O . LEU A 1 86 ? -5.889 -9.070 -17.979 1.00 50.66 86 LEU A O 1
ATOM 684 N N . PRO A 1 87 ? -5.845 -7.074 -19.026 1.00 43.16 87 PRO A N 1
ATOM 685 C CA . PRO A 1 87 ? -6.949 -7.368 -19.938 1.00 43.16 87 PRO A CA 1
ATOM 686 C C . PRO A 1 87 ? -6.537 -8.200 -21.176 1.00 43.16 87 PRO A C 1
ATOM 688 O O . PRO A 1 87 ? -7.401 -8.605 -21.946 1.00 43.16 87 PRO A O 1
ATOM 691 N N . SER A 1 88 ? -5.244 -8.499 -21.402 1.00 44.66 88 SER A N 1
ATOM 692 C CA . SER A 1 88 ? -4.804 -9.314 -22.556 1.00 44.66 88 SER A CA 1
ATOM 693 C C . SER A 1 88 ? -3.579 -10.205 -22.270 1.00 44.66 88 SER A C 1
ATOM 695 O O . SER A 1 88 ? -2.482 -9.701 -22.025 1.00 44.66 88 SER A O 1
ATOM 697 N N . LEU A 1 89 ? -3.757 -11.531 -22.362 1.00 48.06 89 LEU A N 1
ATOM 698 C CA . LEU A 1 89 ? -2.823 -12.587 -21.924 1.00 48.06 89 LEU A CA 1
ATOM 699 C C . LEU A 1 89 ? -1.464 -12.776 -22.661 1.00 48.06 89 LEU A C 1
ATOM 701 O O . LEU A 1 89 ? -0.536 -13.270 -22.018 1.00 48.06 89 LEU A O 1
ATOM 705 N N . PRO A 1 90 ? -1.247 -12.477 -23.959 1.00 48.94 90 PRO A N 1
ATOM 706 C CA . PRO A 1 90 ? -0.102 -13.075 -24.673 1.00 48.94 90 PRO A CA 1
ATOM 707 C C . PRO A 1 90 ? 1.284 -12.439 -24.415 1.00 48.94 90 PRO A C 1
ATOM 709 O O . PRO A 1 90 ? 2.279 -12.905 -24.966 1.00 48.94 90 PRO A O 1
ATOM 712 N N . ARG A 1 91 ? 1.399 -11.393 -23.586 1.00 52.00 91 ARG A N 1
ATOM 713 C CA . ARG A 1 91 ? 2.568 -10.480 -23.565 1.00 52.00 91 ARG A CA 1
ATOM 714 C C . ARG A 1 91 ? 3.538 -10.672 -22.379 1.00 52.00 91 ARG A C 1
ATOM 716 O O . ARG A 1 91 ? 4.522 -9.949 -22.264 1.00 52.00 91 ARG A O 1
ATOM 723 N N . ILE A 1 92 ? 3.275 -11.645 -21.502 1.00 53.88 92 ILE A N 1
ATOM 724 C CA . ILE A 1 92 ? 3.899 -11.767 -20.163 1.00 53.88 92 ILE A CA 1
ATOM 725 C C . ILE A 1 92 ? 5.203 -12.580 -20.167 1.00 53.88 92 ILE A C 1
ATOM 727 O O . ILE A 1 92 ? 6.069 -12.380 -19.314 1.00 53.88 92 ILE A O 1
ATOM 731 N N . LYS A 1 93 ? 5.395 -13.464 -21.156 1.00 47.81 93 LYS A N 1
ATOM 732 C CA . LYS A 1 93 ? 6.532 -14.406 -21.202 1.00 47.81 93 LYS A CA 1
ATOM 733 C C . LYS A 1 93 ? 7.917 -13.733 -21.202 1.00 47.81 93 LYS A C 1
ATOM 735 O O . LYS A 1 93 ? 8.893 -14.390 -20.861 1.00 47.81 93 LYS A O 1
ATOM 740 N N . GLY A 1 94 ? 8.008 -12.444 -21.543 1.00 52.00 94 GLY A N 1
ATOM 741 C CA . GLY A 1 94 ? 9.266 -11.689 -21.569 1.00 52.00 94 GLY A CA 1
ATOM 742 C C . GLY A 1 94 ? 9.701 -11.043 -20.244 1.00 52.00 94 GLY A C 1
ATOM 743 O O . GLY A 1 94 ? 10.857 -10.650 -20.148 1.00 52.00 94 GLY A O 1
ATOM 744 N N . LEU A 1 95 ? 8.824 -10.920 -19.234 1.00 55.72 95 LEU A N 1
ATOM 745 C CA . LEU A 1 95 ? 9.147 -10.222 -17.969 1.00 55.72 95 LEU A CA 1
ATOM 746 C C . LEU A 1 95 ? 9.776 -11.147 -16.913 1.00 55.72 95 LEU A C 1
ATOM 748 O O . LEU A 1 95 ? 10.612 -10.732 -16.115 1.00 55.72 95 LEU A O 1
ATOM 752 N N . LEU A 1 96 ? 9.376 -12.419 -16.928 1.00 51.31 96 LEU A N 1
ATOM 753 C CA . LEU A 1 96 ? 9.729 -13.417 -15.918 1.00 51.31 96 LEU A CA 1
ATOM 754 C C . LEU A 1 96 ? 11.220 -13.818 -15.839 1.00 51.31 96 LEU A C 1
ATOM 756 O O . LEU A 1 96 ? 11.669 -14.072 -14.724 1.00 51.31 96 LEU A O 1
ATOM 760 N N . PRO A 1 97 ? 12.031 -13.861 -16.921 1.00 49.56 97 PRO A N 1
ATOM 761 C CA . PRO A 1 97 ? 13.399 -14.384 -16.815 1.00 49.56 97 PRO A CA 1
ATOM 762 C C . PRO A 1 97 ? 14.372 -13.475 -16.038 1.00 49.56 97 PRO A C 1
ATOM 764 O O . PRO A 1 97 ? 15.473 -13.914 -15.713 1.00 49.56 97 PRO A O 1
ATOM 767 N N . GLY A 1 98 ? 13.996 -12.226 -15.729 1.00 48.06 98 GLY A N 1
ATOM 768 C CA . GLY A 1 98 ? 14.851 -11.269 -15.011 1.00 48.06 98 GLY A CA 1
ATOM 769 C C . GLY A 1 98 ? 14.645 -11.207 -13.493 1.00 48.06 98 GLY A C 1
ATOM 770 O O . GLY A 1 98 ? 15.514 -10.698 -12.785 1.00 48.06 98 GLY A O 1
ATOM 771 N N . ILE A 1 99 ? 13.523 -11.715 -12.973 1.00 50.94 99 ILE A N 1
ATOM 772 C CA . ILE A 1 99 ? 13.188 -11.618 -11.546 1.00 50.94 99 ILE A CA 1
ATOM 773 C C . ILE A 1 99 ? 13.643 -12.909 -10.853 1.00 50.94 99 ILE A C 1
ATOM 775 O O . ILE A 1 99 ? 12.965 -13.937 -10.899 1.00 50.94 99 ILE A O 1
ATOM 779 N N . LYS A 1 100 ? 14.816 -12.873 -10.210 1.00 39.09 100 LYS A N 1
ATOM 780 C CA . LYS A 1 100 ? 15.322 -14.009 -9.421 1.00 39.09 100 LYS A CA 1
ATOM 781 C C . LYS A 1 100 ? 14.315 -14.359 -8.316 1.00 39.09 100 LYS A C 1
ATOM 783 O O . LYS A 1 100 ? 14.063 -13.535 -7.444 1.00 39.09 100 LYS A O 1
ATOM 788 N N . GLY A 1 101 ? 13.775 -15.579 -8.345 1.00 41.44 101 GLY A N 1
ATOM 789 C CA . GLY A 1 101 ? 12.872 -16.103 -7.310 1.00 41.44 101 GLY A CA 1
ATOM 790 C C . GLY A 1 101 ? 11.392 -16.194 -7.695 1.00 41.44 101 GLY A C 1
ATOM 791 O O . GLY A 1 101 ? 10.608 -16.679 -6.884 1.00 41.44 101 GLY A O 1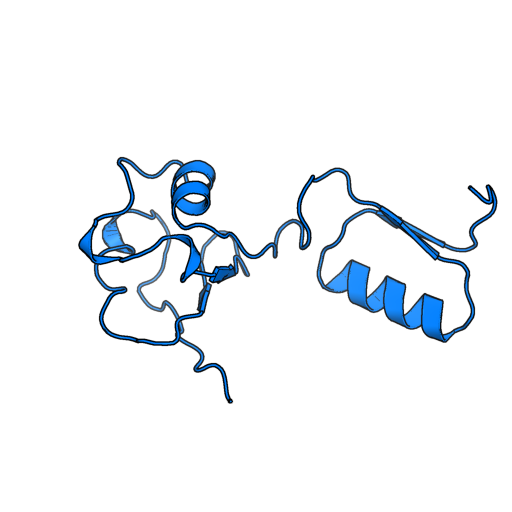
ATOM 792 N N . VAL A 1 102 ? 11.004 -15.797 -8.912 1.00 41.50 102 VAL A N 1
ATOM 793 C CA . VAL A 1 102 ? 9.635 -16.015 -9.405 1.00 41.50 102 VAL A CA 1
ATOM 794 C C . VAL A 1 102 ? 9.520 -17.448 -9.912 1.00 41.50 102 VAL A C 1
ATOM 796 O O . VAL A 1 102 ? 10.127 -17.813 -10.919 1.00 41.50 102 VAL A O 1
ATOM 799 N N . SER A 1 103 ? 8.759 -18.284 -9.200 1.00 32.56 103 SER A N 1
ATOM 800 C CA . SER A 1 103 ? 8.370 -19.591 -9.732 1.00 32.56 103 SER A CA 1
ATOM 801 C C . SER A 1 103 ? 7.561 -19.366 -11.015 1.00 32.56 103 SER A C 1
ATOM 803 O O . SER A 1 103 ? 6.803 -18.401 -11.117 1.00 32.56 103 SER A O 1
ATOM 805 N N . HIS A 1 104 ? 7.708 -20.245 -12.007 1.00 38.12 104 HIS A N 1
ATOM 806 C CA . HIS A 1 104 ? 7.046 -20.147 -13.318 1.00 38.12 104 HIS A CA 1
ATOM 807 C C . HIS A 1 104 ? 5.500 -20.100 -13.265 1.00 38.12 104 HIS A C 1
ATOM 809 O O . HIS A 1 104 ? 4.853 -19.992 -14.306 1.00 38.12 104 HIS A O 1
ATOM 815 N N . HIS A 1 105 ? 4.901 -20.143 -12.075 1.00 35.00 105 HIS A N 1
ATOM 816 C CA . HIS A 1 105 ? 3.479 -19.975 -11.828 1.00 35.00 105 HIS A CA 1
ATOM 817 C C . HIS A 1 105 ? 3.145 -18.514 -11.493 1.00 35.00 105 HIS A C 1
ATOM 819 O O . HIS A 1 105 ? 2.716 -18.189 -10.386 1.00 35.00 105 HIS A O 1
ATOM 825 N N . ALA A 1 106 ? 3.313 -17.619 -12.469 1.00 39.19 106 ALA A N 1
ATOM 826 C CA . ALA A 1 106 ? 2.549 -16.377 -12.473 1.00 39.19 106 ALA A CA 1
ATOM 827 C C . ALA A 1 106 ? 1.086 -16.763 -12.722 1.00 39.19 106 ALA A C 1
ATOM 829 O O . ALA A 1 106 ? 0.693 -17.071 -13.848 1.00 39.19 106 ALA A O 1
ATOM 830 N N . TRP A 1 107 ? 0.300 -16.841 -11.655 1.00 37.22 107 TRP A N 1
ATOM 831 C CA . TRP A 1 107 ? -1.131 -17.069 -11.774 1.00 37.22 107 TRP A CA 1
ATOM 832 C C . TRP A 1 107 ? -1.747 -15.827 -12.420 1.00 37.22 107 TRP A C 1
ATOM 834 O O . TRP A 1 107 ? -1.496 -14.704 -11.997 1.00 37.22 107 TRP A O 1
ATOM 844 N N . LEU A 1 108 ? -2.488 -16.030 -13.506 1.00 41.88 108 LEU A N 1
ATOM 845 C CA . LEU A 1 108 ? -3.255 -14.993 -14.184 1.00 41.88 108 LEU A CA 1
ATOM 846 C C . LEU A 1 108 ? -4.697 -15.201 -13.762 1.00 41.88 108 LEU A C 1
ATOM 848 O O . LEU A 1 108 ? -5.333 -16.155 -14.203 1.00 41.88 108 LEU A O 1
ATOM 852 N N . PHE A 1 109 ? -5.197 -14.355 -12.870 1.00 33.12 109 PHE A N 1
ATOM 853 C CA . PHE A 1 109 ? -6.611 -14.363 -12.531 1.00 33.12 109 PHE A CA 1
ATOM 854 C C . PHE A 1 109 ? -7.283 -13.466 -13.563 1.00 33.12 109 PHE A C 1
ATOM 856 O O . PHE A 1 109 ? -6.922 -12.288 -13.656 1.00 33.12 109 PHE A O 1
ATOM 863 N N . PRO A 1 110 ? -8.210 -14.000 -14.377 1.00 28.98 110 PRO A N 1
ATOM 864 C CA . PRO A 1 110 ? -9.055 -13.144 -15.184 1.00 28.98 110 PRO A CA 1
ATOM 865 C C . PRO A 1 110 ? -9.798 -12.207 -14.229 1.00 28.98 110 PRO A C 1
ATOM 867 O O . PRO A 1 110 ? -10.404 -12.659 -13.256 1.00 28.98 110 PRO A O 1
ATOM 870 N N . MET A 1 111 ? -9.723 -10.902 -14.492 1.00 28.62 111 MET A N 1
ATOM 871 C CA . MET A 1 111 ? -10.703 -9.955 -13.969 1.00 28.62 111 MET A CA 1
ATOM 872 C C . MET A 1 111 ? -12.062 -10.458 -14.474 1.00 28.62 111 MET A C 1
ATOM 874 O O . MET A 1 111 ? -12.336 -10.383 -15.670 1.00 28.62 111 MET A O 1
ATOM 878 N N . TRP A 1 112 ? -12.857 -11.084 -13.603 1.00 24.55 112 TRP A N 1
ATOM 879 C CA . TRP A 1 112 ? -14.276 -11.304 -13.894 1.00 24.55 112 TRP A CA 1
ATOM 880 C C . TRP A 1 112 ? -14.938 -9.906 -13.942 1.00 24.55 112 TRP A C 1
ATOM 882 O O . TRP A 1 112 ? -14.468 -9.018 -13.226 1.00 24.55 112 TRP A O 1
ATOM 892 N N . PRO A 1 113 ? -15.905 -9.694 -14.851 1.00 34.88 113 PRO A N 1
ATOM 893 C CA . PRO A 1 113 ? -16.116 -8.475 -15.625 1.00 34.88 113 PRO A CA 1
ATOM 894 C C . PRO A 1 113 ? -16.618 -7.270 -14.829 1.00 34.88 113 PRO A C 1
ATOM 896 O O . PRO A 1 113 ? -17.231 -7.462 -13.755 1.00 34.88 113 PRO A O 1
#